Protein AF-A0A369R0G8-F1 (afdb_monomer)

Secondary structure (DSSP, 8-state):
-----------------------SHHHHHHHHHHHHHHHHHHHHHSTT-GGGHHHHHHHHHHHHHHHHHHHHHH-HHHHHHHHHHHHHHHHHHHHHHHHHHT--HHHHHHHHHHHHHHHHHHHHHHHHHHHHHH---GGG-HHHHHHHHHHHHHHTT-

Radius of gyration: 25.73 Å; Cα contacts (8 Å, |Δi|>4): 145; chains: 1; bounding box: 39×46×103 Å

Structure (mmCIF, N/CA/C/O backbone):
data_AF-A0A369R0G8-F1
#
_entry.id   AF-A0A369R0G8-F1
#
loop_
_atom_site.group_PDB
_atom_site.id
_atom_site.type_symbol
_atom_site.label_atom_id
_atom_site.label_alt_id
_atom_site.label_comp_id
_atom_site.label_asym_id
_atom_site.label_entity_id
_atom_site.label_seq_id
_atom_site.pdbx_PDB_ins_code
_atom_site.Cartn_x
_atom_site.Cartn_y
_atom_site.Cartn_z
_atom_site.occupancy
_atom_site.B_iso_or_equiv
_atom_site.auth_seq_id
_atom_site.auth_comp_id
_atom_site.auth_asym_id
_atom_site.auth_atom_id
_atom_site.pdbx_PDB_model_num
ATOM 1 N N . MET A 1 1 ? -12.244 -18.423 83.499 1.00 36.31 1 MET A N 1
ATOM 2 C CA . MET A 1 1 ? -10.913 -18.976 83.173 1.00 36.31 1 MET A CA 1
ATOM 3 C C . MET A 1 1 ? -11.125 -20.187 82.259 1.00 36.31 1 MET A C 1
ATOM 5 O O . MET A 1 1 ? -11.767 -21.122 82.701 1.00 36.31 1 MET A O 1
ATOM 9 N N . THR A 1 2 ? -10.972 -20.025 80.932 1.00 39.09 2 THR A N 1
ATOM 10 C CA . THR A 1 2 ? -9.851 -20.562 80.098 1.00 39.09 2 THR A CA 1
ATOM 11 C C . THR A 1 2 ? -9.914 -22.104 79.938 1.00 39.09 2 THR A C 1
ATOM 13 O O . THR A 1 2 ? -9.922 -22.777 80.949 1.00 39.09 2 THR A O 1
ATOM 16 N N . ARG A 1 3 ? -9.925 -22.782 78.770 1.00 41.31 3 ARG A N 1
ATOM 17 C CA . ARG A 1 3 ? -9.562 -22.496 77.362 1.00 41.31 3 ARG A CA 1
ATOM 18 C C . ARG A 1 3 ? -10.264 -23.478 76.391 1.00 41.31 3 ARG A C 1
ATOM 20 O O . ARG A 1 3 ? -10.329 -24.665 76.670 1.00 41.31 3 ARG A O 1
ATOM 27 N N . LEU A 1 4 ? -10.686 -22.947 75.239 1.00 46.72 4 LEU A N 1
ATOM 28 C CA . LEU A 1 4 ? -10.409 -23.380 73.853 1.00 46.72 4 LEU A CA 1
ATOM 29 C C . LEU A 1 4 ? -9.880 -24.818 73.610 1.00 46.72 4 LEU A C 1
ATOM 31 O O . LEU A 1 4 ? -8.787 -25.108 74.100 1.00 46.72 4 LEU A O 1
ATOM 35 N N . ARG A 1 5 ? -10.499 -25.584 72.677 1.00 47.16 5 ARG A N 1
ATOM 36 C CA . ARG A 1 5 ? -9.885 -25.956 71.368 1.00 47.16 5 ARG A CA 1
ATOM 37 C C . ARG A 1 5 ? -10.612 -27.022 70.497 1.00 47.16 5 ARG A C 1
ATOM 39 O O . ARG A 1 5 ? -10.989 -28.073 70.987 1.00 47.16 5 ARG A O 1
ATOM 46 N N . PHE A 1 6 ? -10.563 -26.747 69.182 1.00 42.31 6 PHE A N 1
ATOM 47 C CA . PHE A 1 6 ? -10.363 -27.639 68.013 1.00 42.31 6 PHE A CA 1
ATOM 48 C C . PHE A 1 6 ? -11.545 -28.352 67.288 1.00 42.31 6 PHE A C 1
ATOM 50 O O . PHE A 1 6 ? -12.001 -29.404 67.702 1.00 42.31 6 PHE A O 1
ATOM 57 N N . ILE A 1 7 ? -11.909 -27.752 66.131 1.00 50.81 7 ILE A N 1
ATOM 58 C CA . ILE A 1 7 ? -12.049 -28.281 64.741 1.00 50.81 7 ILE A CA 1
ATOM 59 C C . ILE A 1 7 ? -12.908 -29.533 64.477 1.00 50.81 7 ILE A C 1
ATOM 61 O O . ILE A 1 7 ? -12.608 -30.586 65.013 1.00 50.81 7 ILE A O 1
ATOM 65 N N . LEU A 1 8 ? -13.837 -29.424 63.503 1.00 43.06 8 LEU A N 1
ATOM 66 C CA . LEU A 1 8 ? -14.079 -30.348 62.361 1.00 43.06 8 LEU A CA 1
ATOM 67 C C . LEU A 1 8 ? -15.232 -29.762 61.495 1.00 43.06 8 LEU A C 1
ATOM 69 O O . LEU A 1 8 ? -16.325 -29.558 62.005 1.00 43.06 8 LEU A O 1
ATOM 73 N N . THR A 1 9 ? -14.953 -29.170 60.317 1.00 43.47 9 THR A N 1
ATOM 74 C CA . THR A 1 9 ? -15.160 -29.738 58.949 1.00 43.47 9 THR A CA 1
ATOM 75 C C . THR A 1 9 ? -16.641 -29.989 58.597 1.00 43.47 9 THR A C 1
ATOM 77 O O . THR A 1 9 ? -17.358 -30.555 59.400 1.00 43.47 9 THR A O 1
ATOM 80 N N . ALA A 1 10 ? -17.194 -29.713 57.417 1.00 42.84 10 ALA A N 1
ATOM 81 C CA . ALA A 1 10 ? -16.636 -29.349 56.125 1.00 42.84 10 ALA A CA 1
ATOM 82 C C . ALA A 1 10 ? -17.809 -29.036 55.158 1.00 42.84 10 ALA A C 1
ATOM 84 O O . ALA A 1 10 ? -18.813 -29.740 55.143 1.00 42.84 10 ALA A O 1
ATOM 85 N N . THR A 1 11 ? -17.621 -27.993 54.343 1.00 44.53 11 THR A N 1
ATOM 86 C CA . THR A 1 11 ? -18.043 -27.861 52.930 1.00 44.53 11 THR A CA 1
ATOM 87 C C . THR A 1 11 ? -19.475 -28.228 52.519 1.00 44.53 11 THR A C 1
ATOM 89 O O . THR A 1 11 ? -19.748 -29.338 52.066 1.00 44.53 11 THR A O 1
ATOM 92 N N . ALA A 1 12 ? -20.343 -27.215 52.465 1.00 44.84 12 ALA A N 1
ATOM 93 C CA . ALA A 1 12 ? -21.416 -27.174 51.476 1.00 44.84 12 ALA A CA 1
ATOM 94 C C . ALA A 1 12 ? -20.801 -26.808 50.111 1.00 44.84 12 ALA A C 1
ATOM 96 O O . ALA A 1 12 ? -20.386 -25.670 49.885 1.00 44.84 12 ALA A O 1
ATOM 97 N N . ILE A 1 13 ? -20.680 -27.798 49.226 1.00 49.53 13 ILE A N 1
ATOM 98 C CA . ILE A 1 13 ? -20.230 -27.631 47.840 1.00 49.53 13 ILE A CA 1
ATOM 99 C C . ILE A 1 13 ? -21.365 -26.949 47.071 1.00 49.53 13 ILE A C 1
ATOM 101 O O . ILE A 1 13 ? -22.303 -27.591 46.605 1.00 49.53 13 ILE A O 1
ATOM 105 N N . MET A 1 14 ? -21.299 -25.624 46.969 1.00 43.84 14 MET A N 1
ATOM 106 C CA . MET A 1 14 ? -22.152 -24.852 46.074 1.00 43.84 14 MET A CA 1
ATOM 107 C C . MET A 1 14 ? -21.563 -24.976 44.662 1.00 43.84 14 MET A C 1
ATOM 109 O O . MET A 1 14 ? -20.603 -24.292 44.308 1.00 43.84 14 MET A O 1
ATOM 113 N N . VAL A 1 15 ? -22.088 -25.919 43.878 1.00 51.25 15 VAL A N 1
ATOM 114 C CA . VAL A 1 15 ? -21.723 -26.107 42.468 1.00 51.25 15 VAL A CA 1
ATOM 115 C C . VAL A 1 15 ? -22.245 -24.908 41.671 1.00 51.25 15 VAL A C 1
ATOM 117 O O . VAL A 1 15 ? -23.401 -24.867 41.257 1.00 51.25 15 VAL A O 1
ATOM 120 N N . LEU A 1 16 ? -21.381 -23.915 41.464 1.00 48.19 16 LEU A N 1
ATOM 121 C CA . LEU A 1 16 ? -21.529 -22.902 40.422 1.00 48.19 16 LEU A CA 1
ATOM 122 C C . LEU A 1 16 ? -21.371 -23.596 39.064 1.00 48.19 16 LEU A C 1
ATOM 124 O O . LEU A 1 16 ? -20.259 -23.793 38.578 1.00 48.19 16 LEU A O 1
ATOM 128 N N . ILE A 1 17 ? -22.489 -23.976 38.445 1.00 51.47 17 ILE A N 1
ATOM 129 C CA . ILE A 1 17 ? -22.515 -24.312 37.020 1.00 51.47 17 ILE A CA 1
ATOM 130 C C . ILE A 1 17 ? -22.361 -22.990 36.267 1.00 51.47 17 ILE A C 1
ATOM 132 O O . ILE A 1 17 ? -23.333 -22.311 35.940 1.00 51.47 17 ILE A O 1
ATOM 136 N N . ALA A 1 18 ? -21.111 -22.591 36.043 1.00 54.25 18 ALA A N 1
ATOM 137 C CA . ALA A 1 18 ? -20.784 -21.581 35.057 1.00 54.25 18 ALA A CA 1
ATOM 138 C C . ALA A 1 18 ? -21.212 -22.126 33.687 1.00 54.25 18 ALA A C 1
ATOM 140 O O . ALA A 1 18 ? -20.623 -23.077 33.172 1.00 54.25 18 ALA A O 1
ATOM 141 N N . LEU A 1 19 ? -22.265 -21.543 33.115 1.00 49.53 19 LEU A N 1
ATOM 142 C CA . LEU A 1 19 ? -22.620 -21.695 31.709 1.00 49.53 19 LEU A CA 1
ATOM 143 C C . LEU A 1 19 ? -21.439 -21.192 30.868 1.00 49.53 19 LEU A C 1
ATOM 145 O O . LEU A 1 19 ? -21.322 -20.004 30.574 1.00 49.53 19 LEU A O 1
ATOM 149 N N . ALA A 1 20 ? -20.535 -22.102 30.517 1.00 56.34 20 ALA A N 1
ATOM 150 C CA . ALA A 1 20 ? -19.521 -21.874 29.506 1.00 56.34 20 ALA A CA 1
ATOM 151 C C . ALA A 1 20 ? -20.234 -21.734 28.155 1.00 56.34 20 ALA A C 1
ATOM 153 O O . ALA A 1 20 ? -20.538 -22.723 27.495 1.00 56.34 20 ALA A O 1
ATOM 154 N N . LEU A 1 21 ? -20.546 -20.497 27.765 1.00 60.03 21 LEU A N 1
ATOM 155 C CA . LEU A 1 21 ? -20.893 -20.157 26.387 1.00 60.03 21 LEU A CA 1
ATOM 156 C C . LEU A 1 21 ? -19.698 -20.534 25.491 1.00 60.03 21 LEU A C 1
ATOM 158 O O . LEU A 1 21 ? -18.627 -19.943 25.653 1.00 60.03 21 LEU A O 1
ATOM 162 N N . PRO A 1 22 ? -19.821 -21.484 24.547 1.00 48.47 22 PRO A N 1
ATOM 163 C CA . PRO A 1 22 ? -18.756 -21.730 23.593 1.00 48.47 22 PRO A CA 1
ATOM 164 C C . PRO A 1 22 ? -18.819 -20.645 22.514 1.00 48.47 22 PRO A C 1
ATOM 166 O O . PRO A 1 22 ? -19.681 -20.672 21.641 1.00 48.47 22 PRO A O 1
ATOM 169 N N . ALA A 1 23 ? -17.895 -19.692 22.535 1.00 60.84 23 ALA A N 1
ATOM 170 C CA . ALA A 1 23 ? -17.622 -18.868 21.360 1.00 60.84 23 ALA A CA 1
ATOM 171 C C . ALA A 1 23 ? -16.111 -18.642 21.239 1.00 60.84 23 ALA A C 1
ATOM 173 O O . ALA A 1 23 ? -15.545 -17.876 22.019 1.00 60.84 23 ALA A O 1
ATOM 174 N N . PRO A 1 24 ? -15.437 -19.374 20.324 1.00 51.53 24 PRO A N 1
ATOM 175 C CA . PRO A 1 24 ? -14.673 -18.668 19.283 1.00 51.53 24 PRO A CA 1
ATOM 176 C C . PRO A 1 24 ? -14.560 -19.390 17.918 1.00 51.53 24 PRO A C 1
ATOM 178 O O . PRO A 1 24 ? -13.844 -18.904 17.046 1.00 51.53 24 PRO A O 1
ATOM 181 N N . ALA A 1 25 ? -15.243 -20.516 17.679 1.00 57.22 25 ALA A N 1
ATOM 182 C CA . ALA A 1 25 ? -15.015 -21.305 16.457 1.00 57.22 25 ALA A CA 1
ATOM 183 C C . ALA A 1 25 ? -15.398 -20.562 15.156 1.00 57.22 25 ALA A C 1
ATOM 185 O O . ALA A 1 25 ? -14.726 -20.697 14.136 1.00 57.22 25 ALA A O 1
ATOM 186 N N . VAL A 1 26 ? -16.453 -19.740 15.188 1.00 60.19 26 VAL A N 1
ATOM 187 C CA . VAL A 1 26 ? -16.954 -19.023 13.999 1.00 60.19 26 VAL A CA 1
ATOM 188 C C . VAL A 1 26 ? -16.051 -17.843 13.622 1.00 60.19 26 VAL A C 1
ATOM 190 O O . VAL A 1 26 ? -15.747 -17.660 12.447 1.00 60.19 26 VAL A O 1
ATOM 193 N N . ALA A 1 27 ? -15.562 -17.080 14.605 1.00 61.72 27 ALA A N 1
ATOM 194 C CA . ALA A 1 27 ? -14.652 -15.958 14.361 1.00 61.72 27 ALA A CA 1
ATOM 195 C C . ALA A 1 27 ? -13.303 -16.437 13.795 1.00 61.72 27 ALA A C 1
ATOM 197 O O . ALA A 1 27 ? -12.794 -15.861 12.836 1.00 61.72 27 ALA A O 1
ATOM 198 N N . GLN A 1 28 ? -12.777 -17.544 14.330 1.00 61.06 28 GLN A N 1
ATOM 199 C CA . GLN A 1 28 ? -11.536 -18.156 13.849 1.00 61.06 28 GLN A CA 1
ATOM 200 C C . GLN A 1 28 ? -11.671 -18.773 12.451 1.00 61.06 28 GLN A C 1
ATOM 202 O O . GLN A 1 28 ? -10.690 -18.825 11.719 1.00 61.06 28 GLN A O 1
ATOM 207 N N . ALA A 1 29 ? -12.862 -19.228 12.053 1.00 66.56 29 ALA A N 1
ATOM 208 C CA . ALA A 1 29 ? -13.104 -19.730 10.699 1.00 66.56 29 ALA A CA 1
ATOM 209 C C . ALA A 1 29 ? -13.312 -18.604 9.666 1.00 66.56 29 ALA A C 1
ATOM 211 O O . ALA A 1 29 ? -13.025 -18.793 8.480 1.00 66.56 29 ALA A O 1
ATOM 212 N N . GLN A 1 30 ? -13.799 -17.440 10.102 1.00 71.44 30 GLN A N 1
ATOM 213 C CA . GLN A 1 30 ? -14.080 -16.296 9.236 1.00 71.44 30 GLN A CA 1
ATOM 214 C C . GLN A 1 30 ? -12.804 -15.546 8.828 1.00 71.44 30 GLN A C 1
ATOM 216 O O . GLN A 1 30 ? -12.647 -15.203 7.660 1.00 71.44 30 GLN A O 1
ATOM 221 N N . GLU A 1 31 ? -11.853 -15.358 9.743 1.00 75.50 31 GLU A N 1
ATOM 222 C CA . GLU A 1 31 ? -10.612 -14.620 9.467 1.00 75.50 31 GLU A CA 1
ATOM 223 C C . GLU A 1 31 ? -9.771 -15.225 8.316 1.00 75.50 31 GLU A C 1
ATOM 225 O O . GLU A 1 31 ? -9.394 -14.482 7.406 1.00 75.50 31 GLU A O 1
ATOM 230 N N . PRO A 1 32 ? -9.530 -16.552 8.243 1.00 75.19 32 PRO A N 1
ATOM 231 C CA . PRO A 1 32 ? -8.850 -17.164 7.101 1.00 75.19 32 PRO A CA 1
ATOM 232 C C . PRO A 1 32 ? -9.594 -16.976 5.774 1.00 75.19 32 PRO A C 1
ATOM 234 O O . PRO A 1 32 ? -8.959 -16.841 4.726 1.00 75.19 32 PRO A O 1
ATOM 237 N N . ARG A 1 33 ? -10.935 -16.974 5.796 1.00 77.56 33 ARG A N 1
ATOM 238 C CA . ARG A 1 33 ? -11.761 -16.747 4.602 1.00 77.56 33 ARG A CA 1
ATOM 239 C C . ARG A 1 33 ? -11.648 -15.300 4.136 1.00 77.56 33 ARG A C 1
ATOM 241 O O . ARG A 1 33 ? -11.396 -15.070 2.957 1.00 77.56 33 ARG A O 1
ATOM 248 N N . ASP A 1 34 ? -11.774 -14.354 5.058 1.00 85.12 34 ASP A N 1
ATOM 249 C CA . ASP A 1 34 ? -11.658 -12.924 4.774 1.00 85.12 34 ASP A CA 1
ATOM 250 C C . ASP A 1 34 ? -10.254 -12.572 4.280 1.00 85.12 34 ASP A C 1
ATOM 252 O O . ASP A 1 34 ? -10.107 -11.764 3.366 1.00 85.12 34 ASP A O 1
ATOM 256 N N . ARG A 1 35 ? -9.221 -13.227 4.823 1.00 89.44 35 ARG A N 1
ATOM 257 C CA . ARG A 1 35 ? -7.848 -13.089 4.334 1.00 89.44 35 ARG A CA 1
ATOM 258 C C . ARG A 1 35 ? -7.712 -13.554 2.889 1.00 89.44 35 ARG A C 1
ATOM 260 O O . ARG A 1 35 ? -7.154 -12.826 2.079 1.00 89.44 35 ARG A O 1
ATOM 267 N N . ARG A 1 36 ? -8.223 -14.741 2.549 1.00 92.62 36 ARG A N 1
ATOM 268 C CA . ARG A 1 36 ? -8.186 -15.241 1.162 1.00 92.62 36 ARG A CA 1
ATOM 269 C C . ARG A 1 36 ? -8.955 -14.330 0.208 1.00 92.62 36 ARG A C 1
ATOM 271 O O . ARG A 1 36 ? -8.495 -14.095 -0.901 1.00 92.62 36 ARG A O 1
ATOM 278 N N . ALA A 1 37 ? -10.103 -13.811 0.642 1.00 93.50 37 ALA A N 1
ATOM 279 C CA . ALA A 1 37 ? -10.884 -12.866 -0.148 1.00 93.50 37 ALA A CA 1
ATOM 280 C C . ALA A 1 37 ? -10.125 -11.548 -0.373 1.00 93.50 37 ALA A C 1
ATOM 282 O O . ALA A 1 37 ? -10.126 -11.027 -1.486 1.00 93.50 37 ALA A O 1
ATOM 283 N N . PHE A 1 38 ? -9.446 -11.036 0.658 1.00 95.00 38 PHE A N 1
ATOM 284 C CA . PHE A 1 38 ? -8.597 -9.854 0.531 1.00 95.00 38 PHE A CA 1
ATOM 285 C C . PHE A 1 38 ? -7.423 -10.102 -0.417 1.00 95.00 38 PHE A C 1
ATOM 287 O O . PHE A 1 38 ? -7.169 -9.268 -1.277 1.00 95.00 38 PHE A O 1
ATOM 294 N N . GLU A 1 39 ? -6.753 -11.252 -0.305 1.00 95.19 39 GLU A N 1
ATOM 295 C CA . GLU A 1 39 ? -5.639 -11.618 -1.187 1.00 95.19 39 GLU A CA 1
ATOM 296 C C . GLU A 1 39 ? -6.070 -11.650 -2.654 1.00 95.19 39 GLU A C 1
ATOM 298 O O . GLU A 1 39 ? -5.471 -10.976 -3.486 1.00 95.19 39 GLU A O 1
ATOM 303 N N . ALA A 1 40 ? -7.176 -12.334 -2.955 1.00 96.00 40 ALA A N 1
ATOM 304 C CA . ALA A 1 40 ? -7.713 -12.400 -4.310 1.00 96.00 40 ALA A CA 1
ATOM 305 C C . ALA A 1 40 ? -8.083 -11.009 -4.855 1.00 96.00 40 ALA A C 1
ATOM 307 O O . ALA A 1 40 ? -7.817 -10.700 -6.016 1.00 96.00 40 ALA A O 1
ATOM 308 N N . ALA A 1 41 ? -8.671 -10.145 -4.020 1.00 97.50 41 ALA A N 1
ATOM 309 C CA . ALA A 1 41 ? -8.971 -8.769 -4.407 1.00 97.50 41 ALA A CA 1
ATOM 310 C C . ALA A 1 41 ? -7.694 -7.946 -4.644 1.00 97.50 41 ALA A C 1
ATOM 312 O O . ALA A 1 41 ? -7.651 -7.145 -5.575 1.00 97.50 41 ALA A O 1
ATOM 313 N N . ALA A 1 42 ? -6.659 -8.146 -3.829 1.00 97.25 42 ALA A N 1
ATOM 314 C CA . ALA A 1 42 ? -5.384 -7.452 -3.945 1.00 97.25 42 ALA A CA 1
ATOM 315 C C . ALA A 1 42 ? -4.609 -7.874 -5.202 1.00 97.25 42 ALA A C 1
ATOM 317 O O . ALA A 1 42 ? -4.087 -7.014 -5.906 1.00 97.25 42 ALA A O 1
ATOM 318 N N . GLU A 1 43 ? -4.573 -9.168 -5.526 1.00 95.94 43 GLU A N 1
ATOM 319 C CA . GLU A 1 43 ? -4.023 -9.673 -6.793 1.00 95.94 43 GLU A CA 1
ATOM 320 C C . GLU A 1 43 ? -4.793 -9.116 -8.001 1.00 95.94 43 GLU A C 1
ATOM 322 O O . GLU A 1 43 ? -4.188 -8.619 -8.951 1.00 95.94 43 GLU A O 1
ATOM 327 N N . ALA A 1 44 ? -6.129 -9.111 -7.943 1.00 97.06 44 ALA A N 1
ATOM 328 C CA . ALA A 1 44 ? -6.966 -8.562 -9.010 1.00 97.06 44 ALA A CA 1
ATOM 329 C C . ALA A 1 44 ? -6.811 -7.039 -9.183 1.00 97.06 44 ALA A C 1
ATOM 331 O O . ALA A 1 44 ? -6.958 -6.527 -10.292 1.00 97.06 44 ALA A O 1
ATOM 332 N N . ALA A 1 45 ? -6.523 -6.310 -8.102 1.00 96.19 45 ALA A N 1
ATOM 333 C CA . ALA A 1 45 ? -6.309 -4.864 -8.120 1.00 96.19 45 ALA A CA 1
ATOM 334 C C . ALA A 1 45 ? -4.940 -4.456 -8.683 1.00 96.19 45 ALA A C 1
ATOM 336 O O . ALA A 1 45 ? -4.783 -3.307 -9.091 1.00 96.19 45 ALA A O 1
ATOM 337 N N . ALA A 1 46 ? -3.977 -5.379 -8.711 1.00 95.69 46 ALA A N 1
ATOM 338 C CA . ALA A 1 46 ? -2.619 -5.143 -9.185 1.00 95.69 46 ALA A CA 1
ATOM 339 C C . ALA A 1 46 ? -2.162 -6.264 -10.148 1.00 95.69 46 ALA A C 1
ATOM 341 O O . ALA A 1 46 ? -1.144 -6.923 -9.908 1.00 95.69 46 ALA A O 1
ATOM 342 N N . PRO A 1 47 ? -2.894 -6.501 -11.257 1.00 90.94 47 PRO A N 1
ATOM 343 C CA . PRO A 1 47 ? -2.727 -7.693 -12.096 1.00 90.94 47 PRO A CA 1
ATOM 344 C C . PRO A 1 47 ? -1.378 -7.737 -12.822 1.00 90.94 47 PRO A C 1
ATOM 346 O O . PRO A 1 47 ? -0.932 -8.801 -13.241 1.00 90.94 47 PRO A O 1
ATOM 349 N N . MET A 1 48 ? -0.718 -6.584 -12.966 1.00 87.06 48 MET A N 1
ATOM 350 C CA . MET A 1 48 ? 0.592 -6.463 -13.604 1.00 87.06 48 MET A CA 1
ATOM 351 C C . MET A 1 48 ? 1.739 -6.309 -12.608 1.00 87.06 48 MET A C 1
ATOM 353 O O . MET A 1 48 ? 2.847 -5.947 -13.003 1.00 87.06 48 MET A O 1
ATOM 357 N N . ALA A 1 49 ? 1.491 -6.537 -11.318 1.00 92.38 49 ALA A N 1
ATOM 358 C CA . ALA A 1 49 ? 2.501 -6.286 -10.312 1.00 92.38 49 ALA A CA 1
ATOM 359 C C . ALA A 1 49 ? 3.686 -7.251 -10.388 1.00 92.38 49 ALA A C 1
ATOM 361 O O . ALA A 1 49 ? 4.805 -6.809 -10.138 1.00 92.38 49 ALA A O 1
ATOM 362 N N . GLY A 1 50 ? 3.483 -8.520 -10.754 1.00 93.56 50 GLY A N 1
ATOM 363 C CA . GLY A 1 50 ? 4.581 -9.486 -10.890 1.00 93.56 50 GLY A CA 1
ATOM 364 C C . GLY A 1 50 ? 5.498 -9.493 -9.659 1.00 93.56 50 GLY A C 1
ATOM 365 O O . GLY A 1 50 ? 5.025 -9.503 -8.518 1.00 93.56 50 GLY A O 1
ATOM 366 N N . ARG A 1 51 ? 6.814 -9.385 -9.870 1.00 95.88 51 ARG A N 1
ATOM 367 C CA . ARG A 1 51 ? 7.817 -9.293 -8.788 1.00 95.88 51 ARG A CA 1
ATOM 368 C C . ARG A 1 51 ? 7.672 -8.045 -7.918 1.00 95.88 51 ARG A C 1
ATOM 370 O O . ARG A 1 51 ? 8.092 -8.038 -6.763 1.00 95.88 51 ARG A O 1
ATOM 377 N N . SER A 1 52 ? 7.050 -6.987 -8.438 1.00 97.25 52 SER A N 1
ATOM 378 C CA . SER A 1 52 ? 6.814 -5.749 -7.688 1.00 97.25 52 SER A CA 1
ATOM 379 C C . SER A 1 52 ? 5.673 -5.845 -6.665 1.00 97.25 52 SER A C 1
ATOM 381 O O . SER A 1 52 ? 5.523 -4.929 -5.857 1.00 97.25 52 SER A O 1
ATOM 383 N N . TYR A 1 53 ? 4.893 -6.935 -6.655 1.00 97.75 53 TYR A N 1
ATOM 384 C CA . TYR A 1 53 ? 3.673 -7.057 -5.848 1.00 97.75 53 TYR A CA 1
ATOM 385 C C . TYR A 1 53 ? 3.887 -6.819 -4.352 1.00 97.75 53 TYR A C 1
ATOM 387 O O . TYR A 1 53 ? 3.185 -6.003 -3.758 1.00 97.75 53 TYR A O 1
ATOM 395 N N . ALA A 1 54 ? 4.885 -7.465 -3.745 1.00 97.00 54 ALA A N 1
ATOM 396 C CA . ALA A 1 54 ? 5.138 -7.330 -2.311 1.00 97.00 54 ALA A CA 1
ATOM 397 C C . ALA A 1 54 ? 5.491 -5.877 -1.923 1.00 97.00 54 ALA A C 1
ATOM 399 O O . ALA A 1 54 ? 4.970 -5.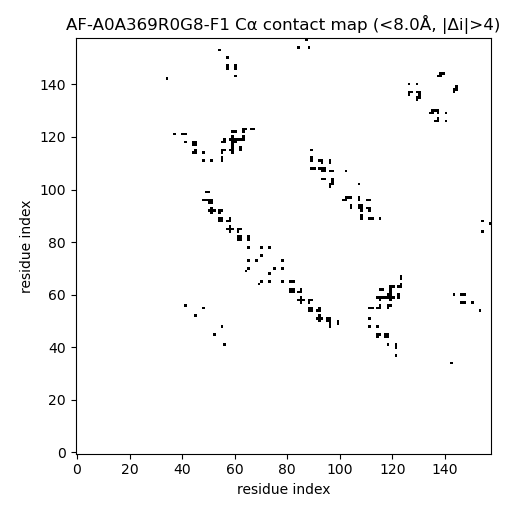335 -0.947 1.00 97.00 54 ALA A O 1
ATOM 400 N N . TRP A 1 55 ? 6.300 -5.209 -2.750 1.00 98.12 55 TRP A N 1
ATOM 401 C CA . TRP A 1 55 ? 6.674 -3.804 -2.580 1.00 98.12 55 TRP A CA 1
ATOM 402 C C . TRP A 1 55 ? 5.476 -2.865 -2.750 1.00 98.12 55 TRP A C 1
ATOM 404 O O . TRP A 1 55 ? 5.253 -1.987 -1.915 1.00 98.12 55 TRP A O 1
ATOM 414 N N . ALA A 1 56 ? 4.673 -3.080 -3.797 1.00 98.25 56 ALA A N 1
ATOM 415 C CA . ALA A 1 56 ? 3.473 -2.297 -4.071 1.00 98.25 56 ALA A CA 1
ATOM 416 C C . ALA A 1 56 ? 2.422 -2.461 -2.963 1.00 98.25 56 ALA A C 1
ATOM 418 O O . ALA A 1 56 ? 1.834 -1.480 -2.509 1.00 98.25 56 ALA A O 1
ATOM 419 N N . ARG A 1 57 ? 2.231 -3.683 -2.454 1.00 98.00 57 ARG A N 1
ATOM 420 C CA . ARG A 1 57 ? 1.309 -3.964 -1.347 1.00 98.00 57 ARG A CA 1
ATOM 421 C C . ARG A 1 57 ? 1.727 -3.263 -0.067 1.00 98.00 57 ARG A C 1
ATOM 423 O O . ARG A 1 57 ? 0.880 -2.659 0.590 1.00 98.00 57 ARG A O 1
ATOM 430 N N . CYS A 1 58 ? 3.013 -3.296 0.266 1.00 98.31 58 CYS A N 1
ATOM 431 C CA . CYS A 1 58 ? 3.517 -2.594 1.436 1.00 98.31 58 CYS A CA 1
ATOM 432 C C . CYS A 1 58 ? 3.405 -1.076 1.285 1.00 98.31 58 CYS A C 1
ATOM 434 O O . CYS A 1 58 ? 2.909 -0.417 2.196 1.00 98.31 58 CYS A O 1
ATOM 436 N N . ALA A 1 59 ? 3.758 -0.511 0.127 1.00 98.56 59 ALA A N 1
ATOM 437 C CA . ALA A 1 59 ? 3.539 0.913 -0.129 1.00 98.56 59 ALA A CA 1
ATOM 438 C C . ALA A 1 59 ? 2.049 1.285 -0.008 1.00 98.56 59 ALA A C 1
ATOM 440 O O . ALA A 1 59 ? 1.717 2.279 0.638 1.00 98.56 59 ALA A O 1
ATOM 441 N N . GLY A 1 60 ? 1.148 0.453 -0.540 1.00 98.50 60 GLY A N 1
ATOM 442 C CA . GLY A 1 60 ? -0.300 0.620 -0.406 1.00 98.50 60 GLY A CA 1
ATOM 443 C C . GLY A 1 60 ? -0.775 0.586 1.051 1.00 98.50 60 GLY A C 1
ATOM 444 O O . GLY A 1 60 ? -1.600 1.409 1.449 1.00 98.50 60 GLY A O 1
ATOM 445 N N . LEU A 1 61 ? -0.213 -0.300 1.880 1.00 97.75 61 LEU A N 1
ATOM 446 C CA . LEU A 1 61 ? -0.491 -0.355 3.318 1.00 97.75 61 LEU A CA 1
ATOM 447 C C . LEU A 1 61 ? -0.064 0.944 4.019 1.00 97.75 61 LEU A C 1
ATOM 449 O O . LEU A 1 61 ? -0.896 1.566 4.680 1.00 97.75 61 LEU A O 1
ATOM 453 N N . TYR A 1 62 ? 1.170 1.422 3.830 1.00 97.88 62 TYR A N 1
ATOM 454 C CA . TYR A 1 62 ? 1.625 2.684 4.439 1.00 97.88 62 TYR A CA 1
ATOM 455 C C . TYR A 1 62 ? 0.821 3.894 3.944 1.00 97.88 62 TYR A C 1
ATOM 457 O O . TYR A 1 62 ? 0.410 4.733 4.754 1.00 97.88 62 TYR A O 1
ATOM 465 N N . ARG A 1 63 ? 0.503 3.943 2.645 1.00 98.56 63 ARG A N 1
ATOM 466 C CA . ARG A 1 63 ? -0.381 4.961 2.064 1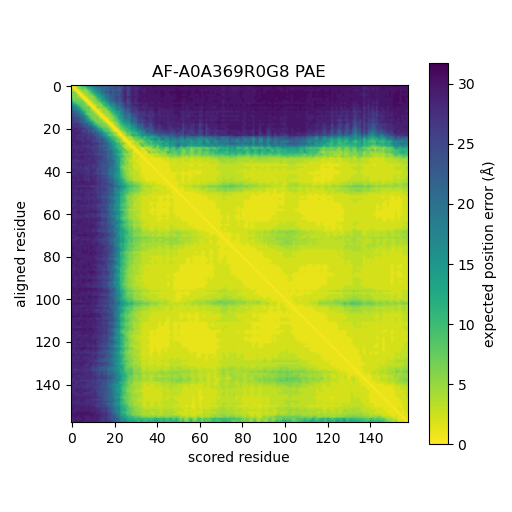.00 98.56 63 ARG A CA 1
ATOM 467 C C . ARG A 1 63 ? -1.756 4.947 2.716 1.00 98.56 63 ARG A C 1
ATOM 469 O O . ARG A 1 63 ? -2.251 5.998 3.118 1.00 98.56 63 ARG A O 1
ATOM 476 N N . SER A 1 64 ? -2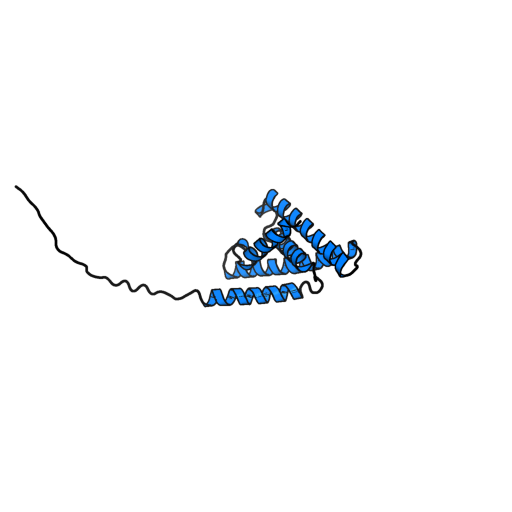.359 3.770 2.878 1.00 97.81 64 SER A N 1
ATOM 477 C CA . SER A 1 64 ? -3.679 3.628 3.504 1.00 97.81 64 SER A CA 1
ATOM 478 C C . SER A 1 64 ? -3.697 4.150 4.942 1.00 97.81 64 SER A C 1
ATOM 480 O O . SER A 1 64 ? -4.655 4.808 5.338 1.00 97.81 64 SER A O 1
ATOM 482 N N . VAL A 1 65 ? -2.622 3.934 5.709 1.00 95.06 65 VAL A N 1
ATOM 483 C CA . VAL A 1 65 ? -2.496 4.447 7.080 1.00 95.06 65 VAL A CA 1
ATOM 484 C C . VAL A 1 65 ? -2.444 5.972 7.084 1.00 95.06 65 VAL A C 1
ATOM 486 O O . VAL A 1 65 ? -3.171 6.599 7.856 1.00 95.06 65 VAL A O 1
ATOM 489 N N . ARG A 1 66 ? -1.639 6.581 6.200 1.00 96.50 66 ARG A N 1
ATOM 490 C CA . ARG A 1 66 ? -1.573 8.046 6.068 1.00 96.50 66 ARG A CA 1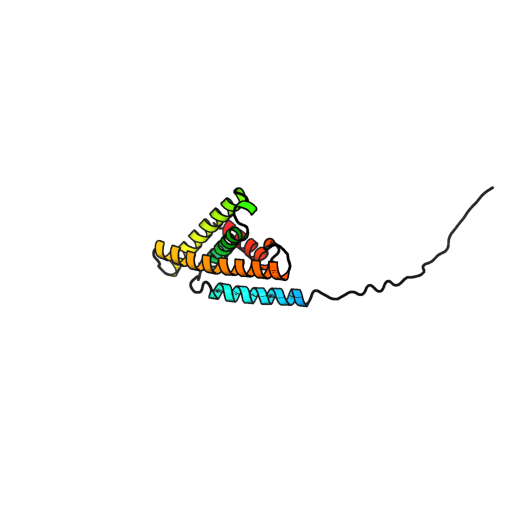
ATOM 491 C C . ARG A 1 66 ? -2.923 8.637 5.673 1.00 96.50 66 ARG A C 1
ATOM 493 O O . ARG A 1 66 ? -3.355 9.611 6.281 1.00 96.50 66 ARG A O 1
ATOM 500 N N . LEU A 1 67 ? -3.595 8.034 4.694 1.00 96.44 67 LEU A N 1
ATOM 501 C CA . LEU A 1 67 ? -4.898 8.492 4.210 1.00 96.44 67 LEU A CA 1
ATOM 502 C C . LEU A 1 67 ? -6.005 8.329 5.259 1.00 96.44 67 LEU A C 1
ATOM 504 O O . LEU A 1 67 ? -6.843 9.215 5.389 1.00 96.44 67 LEU A O 1
ATOM 508 N N . HIS A 1 68 ? -6.006 7.229 6.015 1.00 95.00 68 HIS A N 1
ATOM 509 C CA . HIS A 1 68 ? -7.031 6.971 7.022 1.00 95.00 68 HIS A CA 1
ATOM 510 C C . HIS A 1 68 ? -6.844 7.818 8.283 1.00 95.00 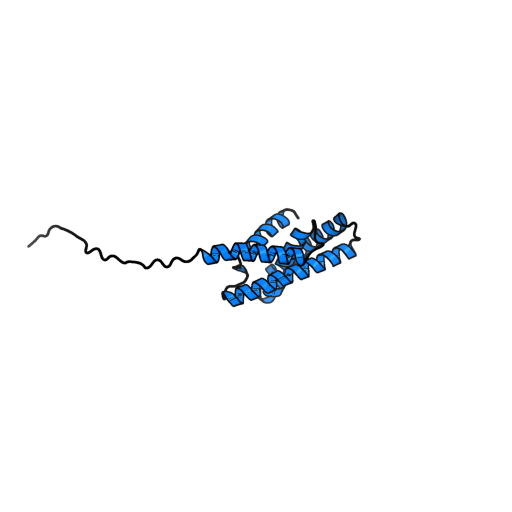68 HIS A C 1
ATOM 512 O O . HIS A 1 68 ? -7.782 8.461 8.744 1.00 95.00 68 HIS A O 1
ATOM 518 N N . ALA A 1 69 ? -5.645 7.799 8.871 1.00 92.69 69 ALA A N 1
ATOM 519 C CA . ALA A 1 69 ? -5.394 8.483 10.136 1.00 92.69 69 ALA A CA 1
ATOM 520 C C . ALA A 1 69 ? -5.212 9.997 9.949 1.00 92.69 69 ALA A C 1
ATOM 522 O O . ALA A 1 69 ? -5.559 10.782 10.831 1.00 92.69 69 ALA A O 1
ATOM 523 N N . GLY A 1 70 ? -4.670 10.411 8.802 1.00 93.75 70 GLY A N 1
ATOM 524 C CA . GLY A 1 70 ? -4.332 11.798 8.527 1.00 93.75 70 GLY A CA 1
ATOM 525 C C . GLY A 1 70 ? -3.135 12.301 9.340 1.00 93.75 70 GLY A C 1
ATOM 526 O O . GLY A 1 70 ? -2.720 11.732 10.354 1.00 93.75 70 GLY A O 1
ATOM 527 N N . ARG A 1 71 ? -2.563 13.416 8.880 1.00 95.56 71 ARG A N 1
ATOM 528 C CA . ARG A 1 71 ? -1.352 14.007 9.468 1.00 95.56 71 ARG A CA 1
ATOM 529 C C . ARG A 1 71 ? -1.540 14.414 10.927 1.00 95.56 71 ARG A C 1
ATOM 531 O O . ARG A 1 71 ? -0.687 14.122 11.756 1.00 95.56 71 ARG A O 1
ATOM 538 N N . GLN A 1 72 ? -2.683 15.018 11.252 1.00 93.69 72 GLN A N 1
ATOM 539 C CA . GLN A 1 72 ? -2.970 15.501 12.602 1.00 93.69 72 GLN A CA 1
ATOM 540 C C . GLN A 1 72 ? -2.985 14.370 13.641 1.00 93.69 72 GLN A C 1
ATOM 542 O O . GLN A 1 72 ? -2.406 14.532 14.712 1.00 93.69 72 GLN A O 1
ATOM 547 N N . ALA A 1 73 ? -3.617 13.228 13.343 1.00 91.62 73 ALA A N 1
ATOM 548 C CA . ALA A 1 73 ? -3.723 12.135 14.312 1.00 91.62 73 ALA A CA 1
ATOM 549 C C . ALA A 1 73 ? -2.443 11.290 14.400 1.00 91.62 73 ALA A C 1
ATOM 551 O O . ALA A 1 73 ? -2.127 10.753 15.462 1.00 91.62 73 ALA A O 1
ATOM 552 N N . LEU A 1 74 ? -1.693 11.166 13.299 1.00 92.44 74 LEU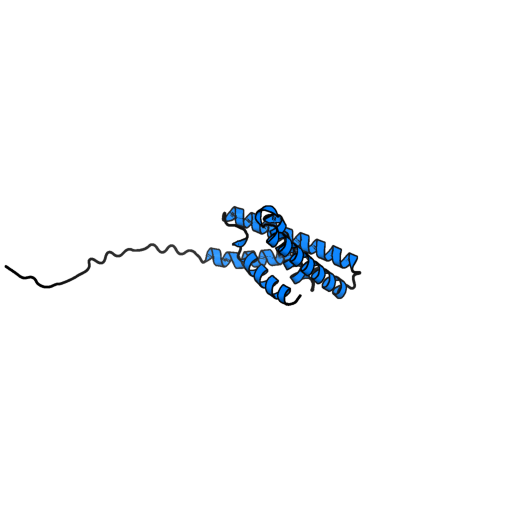 A N 1
ATOM 553 C CA . LEU A 1 74 ? -0.397 10.481 13.304 1.00 92.44 74 LEU A CA 1
ATOM 554 C C . LEU A 1 74 ? 0.681 11.292 14.028 1.00 92.44 74 LEU A C 1
ATOM 556 O O . LEU A 1 74 ? 1.536 10.704 14.697 1.00 92.44 74 LEU A O 1
ATOM 560 N N . GLY A 1 75 ? 0.626 12.618 13.905 1.00 96.75 75 GLY A N 1
ATOM 561 C CA . GLY A 1 75 ? 1.714 13.513 14.269 1.00 96.75 75 GLY A CA 1
ATOM 562 C C . GLY A 1 75 ? 2.841 13.491 13.231 1.00 96.75 75 GLY A C 1
ATOM 563 O O . GLY A 1 75 ? 3.015 12.522 12.487 1.00 96.75 75 GLY A O 1
ATOM 564 N N . GLU A 1 76 ? 3.628 14.567 13.209 1.00 97.12 76 GLU A N 1
ATOM 565 C CA . GLU A 1 76 ? 4.660 14.824 12.193 1.00 97.12 76 GLU A CA 1
ATOM 566 C C . GLU A 1 76 ? 5.660 13.674 12.046 1.00 97.12 76 GLU A C 1
ATOM 568 O O . GLU A 1 76 ? 5.836 13.141 10.957 1.00 97.12 76 GLU A O 1
ATOM 573 N N . THR A 1 77 ? 6.232 13.188 13.150 1.00 97.00 77 THR A N 1
ATOM 574 C CA . THR A 1 77 ? 7.251 12.128 13.104 1.00 97.00 77 THR A CA 1
ATOM 575 C C . THR A 1 77 ? 6.747 10.844 12.443 1.00 97.00 77 THR A C 1
ATOM 577 O O . THR A 1 77 ? 7.451 10.244 11.633 1.00 97.00 77 THR A O 1
ATOM 580 N N . ARG A 1 78 ? 5.525 10.399 12.768 1.00 94.56 78 ARG A N 1
ATOM 581 C CA . ARG A 1 78 ? 4.964 9.171 12.180 1.00 94.56 78 ARG A CA 1
ATOM 582 C C . ARG A 1 78 ? 4.517 9.392 10.743 1.00 94.56 78 ARG A C 1
ATOM 584 O O . ARG A 1 78 ? 4.654 8.485 9.926 1.00 94.56 78 ARG A O 1
ATOM 591 N N . TRP A 1 79 ? 3.995 10.579 10.442 1.00 96.62 79 TRP A N 1
ATOM 592 C CA . TRP A 1 79 ? 3.641 10.969 9.085 1.00 96.62 79 TRP A CA 1
ATOM 593 C C . TRP A 1 79 ? 4.863 10.956 8.162 1.00 96.62 79 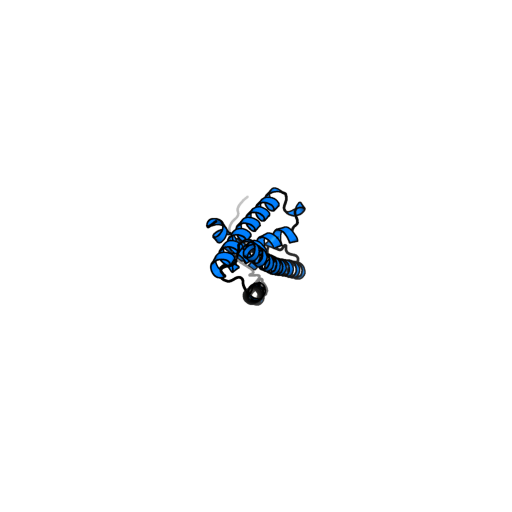TRP A C 1
ATOM 595 O O . TRP A 1 79 ? 4.817 10.348 7.090 1.00 96.62 79 TRP A O 1
ATOM 605 N N . ASP A 1 80 ? 5.961 11.571 8.593 1.00 97.38 80 ASP A N 1
ATOM 606 C CA . ASP A 1 80 ? 7.200 11.650 7.824 1.00 97.38 80 ASP A CA 1
ATOM 607 C C . ASP A 1 80 ? 7.838 10.277 7.657 1.00 97.38 80 ASP A C 1
ATOM 609 O O . ASP A 1 80 ? 8.268 9.934 6.557 1.00 97.38 80 ASP A O 1
ATOM 613 N N . TYR A 1 81 ? 7.852 9.463 8.716 1.00 95.31 81 TYR A N 1
ATOM 614 C CA . TYR A 1 81 ? 8.325 8.083 8.637 1.00 95.31 81 TYR A CA 1
ATOM 615 C C . TYR A 1 81 ? 7.517 7.269 7.617 1.00 95.31 81 TYR A C 1
ATOM 617 O O . TYR A 1 81 ? 8.090 6.698 6.692 1.00 95.31 81 TYR A O 1
ATOM 625 N N . ALA A 1 82 ? 6.183 7.269 7.724 1.00 95.94 82 ALA A N 1
ATOM 626 C CA . ALA A 1 82 ? 5.326 6.539 6.793 1.00 95.94 82 ALA A CA 1
ATOM 627 C C . ALA A 1 82 ? 5.481 7.041 5.348 1.00 95.94 82 ALA A C 1
ATOM 629 O O . ALA A 1 82 ? 5.474 6.241 4.418 1.00 95.94 82 ALA A O 1
ATOM 630 N N . SER A 1 83 ? 5.662 8.352 5.158 1.00 97.44 83 SER A N 1
ATOM 631 C CA . SER A 1 83 ? 5.866 8.954 3.836 1.00 97.44 83 SER A CA 1
ATOM 632 C C . SER A 1 83 ? 7.199 8.531 3.211 1.00 97.44 83 SER A C 1
ATOM 634 O O . SER A 1 83 ? 7.249 8.227 2.021 1.00 97.44 83 SER A O 1
ATOM 636 N N . GLN A 1 84 ? 8.273 8.482 4.004 1.00 97.62 84 GLN A N 1
ATOM 637 C CA . GLN A 1 84 ? 9.591 8.027 3.551 1.00 97.62 84 GLN A CA 1
ATOM 638 C C . GLN A 1 84 ? 9.590 6.535 3.215 1.00 97.62 84 GLN A C 1
ATOM 640 O O . GLN A 1 84 ? 10.087 6.141 2.160 1.00 97.62 84 GLN A O 1
ATOM 645 N N . VAL A 1 85 ? 8.982 5.717 4.076 1.00 97.69 85 VAL A N 1
ATOM 646 C CA . VAL A 1 85 ? 8.840 4.276 3.854 1.00 97.69 85 VAL A CA 1
ATOM 647 C C . VAL A 1 85 ? 8.030 3.994 2.589 1.00 97.69 85 VAL A C 1
ATOM 649 O O . VAL A 1 85 ? 8.475 3.231 1.733 1.00 97.69 85 VAL A O 1
ATOM 652 N N . GLU A 1 86 ? 6.882 4.653 2.416 1.00 98.25 86 GLU A N 1
ATOM 653 C CA . GLU A 1 86 ? 6.079 4.533 1.198 1.00 98.25 86 GLU A CA 1
ATOM 654 C C . GLU A 1 86 ? 6.889 4.900 -0.052 1.00 98.25 86 GLU A C 1
ATOM 656 O O . GLU A 1 86 ? 6.854 4.167 -1.039 1.00 98.25 86 GLU A O 1
ATOM 661 N N . ALA A 1 87 ? 7.660 5.992 -0.011 1.00 98.25 87 ALA A N 1
ATOM 662 C CA . ALA A 1 87 ? 8.487 6.415 -1.137 1.00 98.25 87 ALA A CA 1
ATOM 663 C C . ALA A 1 87 ? 9.599 5.403 -1.476 1.00 98.25 87 ALA A C 1
ATOM 665 O O . ALA A 1 87 ? 9.863 5.155 -2.656 1.00 98.25 87 ALA A O 1
ATOM 666 N N . ALA A 1 88 ? 10.234 4.792 -0.471 1.00 98.12 88 ALA A N 1
ATOM 667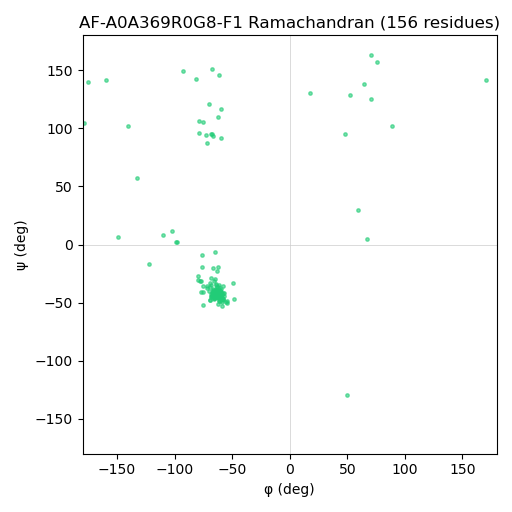 C CA . ALA A 1 88 ? 11.253 3.761 -0.675 1.00 98.12 88 ALA A CA 1
ATOM 668 C C . ALA A 1 88 ? 10.660 2.489 -1.303 1.00 98.12 88 ALA A C 1
ATOM 670 O O . ALA A 1 88 ? 11.185 1.976 -2.296 1.00 98.12 88 ALA A O 1
ATOM 671 N N . LEU A 1 89 ? 9.521 2.031 -0.780 1.00 98.56 89 LEU A N 1
ATOM 672 C CA . LEU A 1 89 ? 8.787 0.875 -1.297 1.00 98.56 89 LEU A CA 1
ATOM 673 C C . LEU A 1 89 ? 8.284 1.121 -2.727 1.00 98.56 89 LEU A C 1
ATOM 675 O O . LEU A 1 89 ? 8.446 0.265 -3.594 1.00 98.56 89 LEU A O 1
ATOM 679 N N . HIS A 1 90 ? 7.756 2.317 -3.006 1.00 98.56 90 HIS A N 1
ATOM 680 C CA . HIS A 1 90 ? 7.355 2.745 -4.350 1.00 98.56 90 HIS A CA 1
ATOM 681 C C . HIS A 1 90 ? 8.519 2.697 -5.338 1.00 98.56 90 HIS A C 1
ATOM 683 O O . HIS A 1 90 ? 8.402 2.142 -6.435 1.00 98.56 90 HIS A O 1
ATOM 689 N N . ARG A 1 91 ? 9.676 3.232 -4.933 1.00 98.25 91 ARG A N 1
ATOM 690 C CA . ARG A 1 91 ? 10.894 3.204 -5.744 1.00 98.25 91 ARG A CA 1
ATOM 691 C C . ARG A 1 91 ? 11.314 1.768 -6.045 1.00 98.25 91 ARG A C 1
ATOM 693 O O . ARG A 1 91 ? 11.633 1.474 -7.195 1.00 98.25 91 ARG A O 1
ATOM 700 N N . ARG A 1 92 ? 11.297 0.874 -5.051 1.00 98.12 92 ARG A N 1
ATOM 701 C CA . ARG A 1 92 ? 11.652 -0.537 -5.256 1.00 98.12 92 ARG A CA 1
ATOM 702 C C . ARG A 1 92 ? 10.656 -1.251 -6.169 1.00 98.12 92 ARG A C 1
ATOM 704 O O . ARG A 1 92 ? 11.092 -1.914 -7.104 1.00 98.12 92 ARG A O 1
ATOM 711 N N . ALA A 1 93 ? 9.353 -1.042 -5.979 1.00 98.06 93 ALA A N 1
ATOM 712 C CA . ALA A 1 93 ? 8.318 -1.571 -6.868 1.00 98.06 93 ALA A CA 1
ATOM 713 C C . ALA A 1 93 ? 8.527 -1.113 -8.324 1.00 98.06 93 ALA A C 1
ATOM 715 O O . ALA A 1 93 ? 8.423 -1.908 -9.256 1.00 98.06 93 ALA A O 1
ATOM 716 N N . SER A 1 94 ? 8.885 0.159 -8.510 1.00 98.31 94 SER A N 1
ATOM 717 C CA . SER A 1 94 ? 9.176 0.740 -9.825 1.00 98.31 94 SER A CA 1
ATOM 718 C C . SER A 1 94 ? 10.411 0.111 -10.481 1.00 98.31 94 SER A C 1
ATOM 720 O O . SER A 1 94 ? 10.408 -0.117 -11.686 1.00 98.31 94 SER A O 1
ATOM 722 N N . LEU A 1 95 ? 11.464 -0.187 -9.708 1.00 97.69 95 LEU A N 1
ATOM 723 C CA . LEU A 1 95 ? 12.668 -0.857 -10.218 1.00 97.69 95 LEU A CA 1
ATOM 724 C C . LEU A 1 95 ? 12.366 -2.287 -10.675 1.00 97.69 95 LEU A C 1
ATOM 726 O O . LEU A 1 95 ? 12.724 -2.645 -11.792 1.00 97.69 95 LEU A O 1
ATOM 730 N N . GLU A 1 96 ? 11.647 -3.061 -9.857 1.00 97.31 96 GLU A N 1
ATOM 731 C CA . GLU A 1 96 ? 11.207 -4.416 -10.222 1.00 97.31 96 GLU A CA 1
ATOM 732 C C . GLU A 1 96 ? 10.366 -4.400 -11.500 1.00 97.31 96 GLU A C 1
ATOM 734 O O . GLU A 1 96 ? 10.568 -5.219 -12.391 1.00 97.31 96 GLU A O 1
ATOM 739 N N . ARG A 1 97 ? 9.460 -3.421 -11.633 1.00 95.38 97 ARG A N 1
ATOM 740 C CA . ARG A 1 97 ? 8.619 -3.265 -12.825 1.00 95.38 97 ARG A CA 1
ATOM 741 C C . ARG A 1 97 ? 9.434 -2.936 -14.074 1.00 95.38 97 ARG A C 1
ATOM 743 O O . ARG A 1 97 ? 9.178 -3.495 -15.140 1.00 95.38 97 ARG A O 1
ATOM 750 N N . ALA A 1 98 ? 10.390 -2.017 -13.944 1.00 96.81 98 ALA A N 1
ATOM 751 C CA . ALA A 1 98 ? 11.275 -1.635 -15.037 1.00 96.81 98 ALA A CA 1
ATOM 752 C C . ALA A 1 98 ? 12.083 -2.840 -15.531 1.00 96.81 98 ALA A C 1
ATOM 754 O O . ALA A 1 98 ? 12.160 -3.072 -16.735 1.00 96.81 98 ALA A O 1
ATOM 755 N N . GLU A 1 99 ? 12.625 -3.626 -14.602 1.00 97.19 99 GLU A N 1
ATOM 756 C CA . GLU A 1 99 ? 13.421 -4.811 -14.906 1.00 97.19 99 GLU A CA 1
ATOM 757 C C . GLU A 1 99 ? 12.580 -5.947 -15.502 1.00 97.19 99 GLU A C 1
ATOM 759 O O . GLU A 1 99 ? 12.958 -6.525 -16.515 1.00 97.19 99 GLU A O 1
ATOM 764 N N . GLU A 1 100 ? 11.436 -6.273 -14.897 1.00 96.75 100 GLU A N 1
ATOM 765 C CA . GLU A 1 100 ? 10.603 -7.406 -15.311 1.00 96.75 100 GLU A CA 1
ATOM 766 C C . GLU A 1 100 ? 9.982 -7.211 -16.697 1.00 96.75 100 GLU A C 1
ATOM 768 O O . GLU A 1 100 ? 9.945 -8.148 -17.492 1.00 96.75 100 GLU A O 1
ATOM 773 N N . PHE A 1 101 ? 9.527 -5.995 -17.007 1.00 94.94 101 PHE A N 1
ATOM 774 C CA . PHE A 1 101 ? 8.787 -5.713 -18.240 1.00 94.94 101 PHE A CA 1
ATOM 775 C C . PHE A 1 101 ? 9.568 -4.858 -19.244 1.00 94.94 101 PHE A C 1
ATOM 777 O O . PHE A 1 101 ? 8.989 -4.397 -20.228 1.00 94.94 101 PHE A O 1
ATOM 784 N N . GLY A 1 102 ? 10.857 -4.601 -18.999 1.00 95.06 102 GLY A N 1
ATOM 785 C CA . GLY A 1 102 ? 11.692 -3.763 -19.868 1.00 95.06 102 GLY A CA 1
ATOM 786 C C . GLY A 1 102 ? 11.167 -2.331 -20.019 1.00 95.06 102 GLY A C 1
ATOM 787 O O . GLY A 1 102 ? 11.326 -1.712 -21.071 1.00 95.06 102 GLY A O 1
ATOM 788 N N . GLN A 1 103 ? 10.485 -1.807 -18.997 1.00 93.62 103 GLN A N 1
ATOM 789 C CA . GLN A 1 103 ? 9.866 -0.485 -19.052 1.00 93.62 103 GLN A CA 1
ATOM 790 C C . GLN A 1 103 ? 10.887 0.621 -18.777 1.00 93.62 103 GLN A C 1
ATOM 792 O O . GLN A 1 103 ? 11.725 0.518 -17.882 1.00 93.62 103 GLN A O 1
ATOM 797 N N . ALA A 1 104 ? 10.754 1.743 -19.488 1.00 96.94 104 ALA A N 1
ATOM 798 C CA . ALA A 1 104 ? 11.462 2.965 -19.125 1.00 96.94 104 ALA A CA 1
ATOM 799 C C . ALA A 1 104 ? 11.033 3.442 -17.726 1.00 96.94 104 ALA A C 1
ATOM 801 O O . ALA A 1 104 ? 9.860 3.338 -17.353 1.00 96.94 104 ALA A O 1
ATOM 802 N N . TRP A 1 105 ? 11.975 4.028 -16.980 1.00 95.19 105 TRP A N 1
ATOM 803 C CA . TRP A 1 105 ? 11.769 4.442 -15.587 1.00 95.19 105 TRP A CA 1
ATOM 804 C C . TRP A 1 105 ? 10.479 5.252 -15.336 1.00 95.19 105 TRP A C 1
ATOM 806 O O . TRP A 1 105 ? 9.745 4.895 -14.413 1.00 95.19 105 TRP A O 1
ATOM 816 N N . PRO A 1 106 ? 10.128 6.288 -16.132 1.00 97.56 106 PRO A N 1
ATOM 817 C CA . PRO A 1 106 ? 8.889 7.036 -15.907 1.00 97.56 106 PRO A CA 1
ATOM 818 C C . PRO A 1 106 ? 7.626 6.168 -16.011 1.00 97.56 106 PRO A C 1
ATOM 820 O O . PRO A 1 106 ? 6.729 6.295 -15.180 1.00 97.56 106 PRO A O 1
ATOM 823 N N . SER A 1 107 ? 7.569 5.253 -16.982 1.00 97.19 107 SER A N 1
ATOM 824 C CA . SER A 1 107 ? 6.422 4.360 -17.190 1.00 97.19 107 SER A CA 1
ATOM 825 C C . SER A 1 107 ? 6.303 3.310 -16.087 1.00 97.19 107 SER A C 1
ATOM 827 O O . SER A 1 107 ? 5.202 3.053 -15.597 1.00 97.19 107 SER A O 1
ATOM 829 N N . ALA A 1 108 ? 7.436 2.757 -15.645 1.00 97.38 108 ALA A N 1
ATOM 830 C CA . ALA A 1 108 ? 7.487 1.822 -14.524 1.00 97.38 108 ALA A CA 1
ATOM 831 C C . ALA A 1 108 ? 7.005 2.475 -13.224 1.00 97.38 108 ALA A C 1
ATOM 833 O O . ALA A 1 108 ? 6.198 1.900 -12.494 1.00 97.38 108 ALA A O 1
ATOM 834 N N . ARG A 1 109 ? 7.432 3.721 -12.985 1.00 97.88 109 ARG A N 1
ATOM 835 C CA . ARG A 1 109 ? 7.019 4.528 -11.835 1.00 97.88 109 ARG A CA 1
ATOM 836 C C . ARG A 1 109 ? 5.513 4.796 -11.820 1.00 97.88 109 ARG A C 1
ATOM 838 O O . ARG A 1 109 ? 4.886 4.665 -10.772 1.00 97.88 109 ARG A O 1
ATOM 845 N N . VAL A 1 110 ? 4.933 5.176 -12.960 1.00 97.94 110 VAL A N 1
ATOM 846 C CA . VAL A 1 110 ? 3.482 5.409 -13.080 1.00 97.94 110 VAL A CA 1
ATOM 847 C C . VAL A 1 110 ? 2.701 4.109 -12.887 1.00 97.94 110 VAL A C 1
ATOM 849 O O . VAL A 1 110 ? 1.716 4.096 -12.158 1.00 97.94 110 VAL A O 1
ATOM 852 N N . SER A 1 111 ? 3.157 3.005 -13.481 1.00 96.19 111 SER A N 1
ATOM 853 C CA . SER A 1 111 ? 2.480 1.707 -13.345 1.00 96.19 111 SER A CA 1
ATOM 854 C C . SER A 1 111 ? 2.492 1.203 -11.898 1.00 96.19 111 SER A C 1
ATOM 856 O O . SER A 1 111 ? 1.467 0.749 -11.399 1.00 96.19 111 SER A O 1
ATOM 858 N N . ALA A 1 112 ? 3.624 1.340 -11.197 1.00 97.69 112 ALA A N 1
ATOM 859 C CA . ALA A 1 112 ? 3.714 1.006 -9.777 1.00 97.69 112 ALA A CA 1
ATOM 860 C C . ALA A 1 112 ? 2.800 1.894 -8.913 1.00 97.69 112 ALA A C 1
ATOM 862 O O . ALA A 1 112 ? 2.153 1.390 -7.999 1.00 97.69 112 ALA A O 1
ATOM 863 N N . GLU A 1 113 ? 2.705 3.195 -9.215 1.00 98.31 113 GLU A N 1
ATOM 864 C CA . GLU A 1 113 ? 1.805 4.123 -8.515 1.00 98.31 113 GLU A CA 1
ATOM 865 C C . GLU A 1 113 ? 0.334 3.699 -8.620 1.00 98.31 113 GLU A C 1
ATOM 867 O O . GLU A 1 113 ? -0.374 3.702 -7.615 1.00 98.31 113 GLU A O 1
ATOM 872 N N . VAL A 1 114 ? -0.112 3.286 -9.812 1.00 98.06 114 VAL A N 1
ATOM 873 C CA . VAL A 1 114 ? -1.493 2.826 -10.042 1.00 98.06 114 VAL A CA 1
ATOM 874 C C . VAL A 1 114 ? -1.832 1.617 -9.166 1.00 98.06 114 VAL A C 1
ATOM 876 O O . VAL A 1 114 ? -2.889 1.602 -8.528 1.00 98.06 114 VAL A O 1
ATOM 879 N N . ASP A 1 115 ? -0.930 0.637 -9.092 1.00 98.12 115 ASP A N 1
ATOM 880 C CA . ASP A 1 115 ? -1.124 -0.558 -8.265 1.00 98.12 115 ASP A CA 1
ATOM 881 C C . ASP A 1 115 ? -1.121 -0.206 -6.768 1.00 98.12 115 ASP A C 1
ATOM 883 O O . ASP A 1 115 ? -1.963 -0.682 -6.007 1.00 98.12 115 ASP A O 1
ATOM 887 N N . ILE A 1 116 ? -0.222 0.686 -6.342 1.00 98.69 116 ILE A N 1
ATOM 888 C CA . ILE A 1 116 ? -0.132 1.163 -4.954 1.00 98.69 116 ILE A CA 1
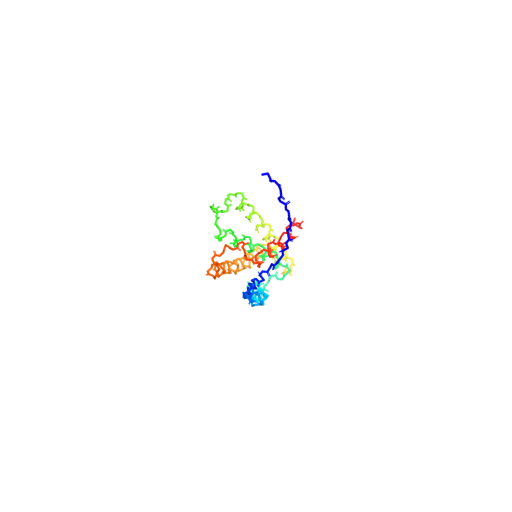ATOM 889 C C . ILE A 1 116 ? -1.414 1.885 -4.532 1.00 98.69 116 ILE A C 1
ATOM 891 O O . ILE A 1 116 ? -1.929 1.630 -3.441 1.00 98.69 116 ILE A O 1
ATOM 895 N N . ASP A 1 117 ? -1.972 2.735 -5.394 1.00 98.69 117 ASP A N 1
ATOM 896 C CA . ASP A 1 117 ? -3.257 3.394 -5.155 1.00 98.69 117 ASP A CA 1
ATOM 897 C C . ASP A 1 117 ? -4.415 2.400 -5.056 1.00 98.69 117 ASP A C 1
ATOM 899 O O . ASP A 1 117 ? -5.288 2.530 -4.191 1.00 98.69 117 ASP A O 1
ATOM 903 N N . ALA A 1 118 ? -4.446 1.397 -5.935 1.00 98.38 118 ALA A N 1
ATOM 904 C CA . ALA A 1 118 ? -5.476 0.369 -5.910 1.00 98.38 118 ALA A CA 1
ATOM 905 C C . ALA A 1 118 ? -5.420 -0.452 -4.610 1.00 98.38 118 ALA A C 1
ATOM 907 O O . ALA A 1 118 ? -6.444 -0.619 -3.943 1.00 98.38 118 ALA A O 1
ATOM 908 N N . LEU A 1 119 ? -4.222 -0.867 -4.195 1.00 98.56 119 LEU A N 1
ATOM 909 C CA . LEU A 1 119 ? -3.992 -1.607 -2.954 1.00 98.56 119 LEU A CA 1
ATOM 910 C C . LEU A 1 119 ? -4.310 -0.755 -1.716 1.00 98.56 119 LEU A C 1
ATOM 912 O O . LEU A 1 119 ? -4.973 -1.231 -0.794 1.00 98.56 119 LEU A O 1
ATOM 916 N N . ALA A 1 120 ? -3.930 0.527 -1.707 1.00 98.56 120 ALA A N 1
ATOM 917 C CA . ALA A 1 120 ? -4.270 1.445 -0.621 1.00 98.56 120 ALA A CA 1
ATOM 918 C C . ALA A 1 120 ? -5.789 1.585 -0.436 1.00 98.56 120 ALA A C 1
ATOM 920 O O . ALA A 1 120 ? -6.280 1.570 0.696 1.00 98.56 120 ALA A O 1
ATOM 921 N N . ARG A 1 121 ? -6.555 1.666 -1.534 1.00 98.50 121 ARG A N 1
ATOM 922 C CA . ARG A 1 121 ? -8.026 1.714 -1.485 1.00 98.50 121 ARG A CA 1
ATOM 923 C C . ARG A 1 121 ? -8.640 0.447 -0.890 1.00 98.50 121 ARG A C 1
ATOM 925 O O . ARG A 1 121 ? -9.618 0.560 -0.152 1.00 98.50 121 ARG A O 1
ATOM 932 N N . LEU A 1 122 ? -8.070 -0.731 -1.153 1.00 97.81 122 LEU A N 1
ATOM 933 C CA . LEU A 1 122 ? -8.536 -1.985 -0.546 1.00 97.81 122 LEU A CA 1
ATOM 934 C C . LEU A 1 122 ? -8.344 -1.988 0.972 1.00 97.81 122 LEU A C 1
ATOM 936 O O . LEU A 1 122 ? -9.276 -2.324 1.705 1.00 97.81 122 LEU A O 1
ATOM 940 N N . TYR A 1 123 ? -7.176 -1.559 1.456 1.00 97.50 123 TYR A N 1
ATOM 941 C CA . TYR A 1 123 ? -6.944 -1.410 2.894 1.00 97.50 123 TYR A CA 1
ATOM 942 C C . TYR A 1 123 ? -7.898 -0.399 3.527 1.00 97.50 123 TYR A C 1
ATOM 944 O O . TYR A 1 123 ? -8.502 -0.697 4.553 1.00 97.50 123 TYR A O 1
ATOM 952 N N . LEU A 1 124 ? -8.101 0.763 2.899 1.00 96.94 124 LEU A N 1
ATOM 953 C CA . LEU A 1 124 ? -9.045 1.772 3.389 1.00 96.94 124 LEU A CA 1
ATOM 954 C C . LEU A 1 124 ? -10.471 1.221 3.502 1.00 96.94 124 LEU A C 1
ATOM 956 O O . LEU A 1 124 ? -11.116 1.383 4.538 1.00 96.94 124 LEU A O 1
ATOM 960 N N . ALA A 1 125 ? -10.951 0.535 2.461 1.00 96.12 125 ALA A N 1
ATOM 961 C CA . ALA A 1 125 ? -12.267 -0.094 2.473 1.00 96.12 125 ALA A CA 1
ATOM 962 C C . ALA A 1 125 ? -12.383 -1.127 3.604 1.00 96.12 125 ALA A C 1
ATOM 964 O O . ALA A 1 125 ? -13.384 -1.152 4.324 1.00 96.12 125 ALA A O 1
ATOM 965 N N . ARG A 1 126 ? -11.333 -1.929 3.817 1.00 94.75 126 ARG A N 1
ATOM 966 C CA . ARG A 1 126 ? -11.268 -2.902 4.910 1.00 94.75 126 ARG A CA 1
ATOM 967 C C . ARG A 1 126 ? -11.283 -2.233 6.284 1.00 94.75 126 ARG A C 1
ATOM 969 O O . ARG A 1 126 ? -12.035 -2.677 7.150 1.00 94.75 126 ARG A O 1
ATOM 976 N N . TYR A 1 127 ? -10.512 -1.166 6.488 1.00 94.44 127 TYR A N 1
ATOM 977 C CA . TYR A 1 127 ? -10.510 -0.416 7.746 1.00 94.44 127 TYR A CA 1
ATOM 978 C C . TYR A 1 127 ? -11.903 0.117 8.058 1.00 94.44 127 TYR A C 1
ATOM 980 O O . TYR A 1 127 ? -12.394 -0.083 9.166 1.00 94.44 127 TYR A O 1
ATOM 988 N N . HIS A 1 128 ? -12.570 0.727 7.075 1.00 94.38 128 HIS A N 1
ATOM 989 C CA . HIS A 1 128 ? -13.930 1.231 7.244 1.00 94.38 128 HIS A CA 1
ATOM 990 C C . HIS A 1 128 ? -14.918 0.112 7.584 1.00 94.38 128 HIS A C 1
ATOM 992 O O . HIS A 1 128 ? -15.694 0.261 8.526 1.00 94.38 128 HIS A O 1
ATOM 998 N N . ALA A 1 129 ? -14.858 -1.025 6.883 1.00 92.00 129 ALA A N 1
ATOM 999 C CA . ALA A 1 129 ? -15.721 -2.171 7.160 1.00 92.00 129 ALA A CA 1
ATOM 1000 C C . ALA A 1 129 ? -15.489 -2.749 8.567 1.00 92.00 129 ALA A C 1
ATOM 1002 O O . ALA A 1 129 ? -16.441 -3.022 9.294 1.00 92.00 129 ALA A O 1
ATOM 1003 N N . MET A 1 130 ? -14.229 -2.892 8.981 1.00 90.44 130 MET A N 1
ATOM 1004 C CA . MET A 1 130 ? -13.869 -3.436 10.291 1.00 90.44 130 MET A CA 1
ATOM 1005 C C . MET A 1 130 ? -14.273 -2.488 11.428 1.00 90.44 130 MET A C 1
ATOM 1007 O O . MET A 1 130 ? -14.862 -2.934 12.416 1.00 90.44 130 MET A O 1
ATOM 1011 N N . ILE A 1 131 ? -14.023 -1.184 11.276 1.00 92.88 131 ILE A N 1
ATOM 1012 C CA . ILE A 1 131 ? -14.452 -0.164 12.243 1.00 92.88 131 ILE A CA 1
ATOM 1013 C C . ILE A 1 131 ? -15.980 -0.160 12.351 1.00 92.88 131 ILE A C 1
ATOM 1015 O O . ILE A 1 131 ? -16.502 -0.179 13.461 1.00 92.88 131 ILE A O 1
ATOM 1019 N N . ALA A 1 132 ? -16.701 -0.199 11.227 1.00 93.56 132 ALA A N 1
ATOM 1020 C CA . ALA A 1 132 ? -18.163 -0.238 11.228 1.00 93.56 132 ALA A CA 1
ATOM 1021 C C . ALA A 1 132 ? -18.717 -1.506 11.901 1.00 93.56 132 ALA A C 1
ATOM 1023 O O . ALA A 1 132 ? -19.700 -1.432 12.633 1.00 93.56 132 ALA A O 1
ATOM 1024 N N . ALA A 1 133 ? -18.079 -2.660 11.687 1.00 89.69 133 ALA A N 1
ATOM 1025 C CA . ALA A 1 133 ? -18.524 -3.934 12.247 1.00 89.69 133 ALA A CA 1
ATOM 1026 C C . ALA A 1 133 ? -18.176 -4.112 13.735 1.00 89.69 133 ALA A C 1
ATOM 1028 O O . ALA A 1 133 ? -18.893 -4.808 14.450 1.00 89.69 133 ALA A O 1
ATOM 1029 N N . THR A 1 134 ? -17.066 -3.534 14.207 1.00 89.81 134 THR A N 1
ATOM 1030 C CA . THR A 1 134 ? -16.507 -3.852 15.537 1.00 89.81 134 THR A CA 1
ATOM 1031 C C . THR A 1 134 ? -16.361 -2.656 16.476 1.00 89.81 134 THR A C 1
ATOM 1033 O O . THR A 1 134 ? -16.134 -2.849 17.669 1.00 89.81 134 THR A O 1
ATOM 1036 N N . GLY A 1 135 ? -16.410 -1.425 15.961 1.00 92.19 135 GLY A N 1
ATOM 1037 C CA . GLY A 1 135 ? -16.080 -0.204 16.701 1.00 92.19 135 GLY A CA 1
ATOM 1038 C C . GLY A 1 135 ? -14.602 -0.077 17.101 1.00 92.19 135 GLY A C 1
ATOM 1039 O O . GLY A 1 135 ? -14.239 0.855 17.817 1.00 92.19 135 GLY A O 1
ATOM 1040 N N . ARG A 1 136 ? -13.731 -1.005 16.682 1.00 90.00 136 ARG A N 1
ATOM 1041 C CA . ARG A 1 136 ? -12.303 -1.016 17.037 1.00 90.00 136 ARG A CA 1
ATOM 1042 C C . ARG A 1 136 ? -11.476 -0.279 15.980 1.00 90.00 136 ARG A C 1
ATOM 1044 O O . ARG A 1 136 ? -11.840 -0.305 14.809 1.00 90.00 136 ARG A O 1
ATOM 1051 N N . PRO A 1 137 ? -10.346 0.350 16.357 1.00 89.25 137 PRO A N 1
ATOM 1052 C CA . PRO A 1 137 ? -9.486 1.038 15.396 1.00 89.25 137 PRO A CA 1
ATOM 1053 C C . PRO A 1 137 ? -8.815 0.053 14.432 1.00 89.25 137 PRO A C 1
ATOM 1055 O O . PRO A 1 137 ? -8.515 -1.081 14.810 1.00 89.25 137 PRO A O 1
ATOM 1058 N N . TRP A 1 138 ? -8.515 0.516 13.214 1.00 86.69 138 TRP A N 1
ATOM 1059 C CA . TRP A 1 138 ? -7.853 -0.247 12.140 1.00 86.69 138 TRP A CA 1
ATOM 1060 C C . TRP A 1 138 ? -6.579 -0.977 12.580 1.00 86.69 138 TRP A C 1
ATOM 1062 O O . TRP A 1 138 ? -6.329 -2.090 12.137 1.00 86.69 138 TRP A O 1
ATOM 1072 N N . SER A 1 139 ? -5.819 -0.420 13.527 1.00 85.75 139 SER A N 1
ATOM 1073 C CA . SER A 1 139 ? -4.604 -1.039 14.079 1.00 85.75 139 SER A CA 1
ATOM 1074 C C . SER A 1 139 ? -4.853 -2.338 14.859 1.00 85.75 139 SER A C 1
ATOM 1076 O O . SER A 1 139 ? -3.910 -3.005 15.283 1.00 85.75 139 SER A O 1
ATOM 1078 N N . ARG A 1 140 ? -6.121 -2.707 15.086 1.00 89.88 140 ARG A N 1
ATOM 1079 C CA . ARG A 1 140 ? -6.537 -3.991 15.668 1.00 89.88 140 ARG A CA 1
ATOM 1080 C C . ARG A 1 140 ? -6.971 -5.022 14.627 1.00 89.88 140 ARG A C 1
ATOM 1082 O O . ARG A 1 140 ? -7.390 -6.105 15.030 1.00 89.88 140 ARG A O 1
ATOM 1089 N N . ASP A 1 141 ? -6.894 -4.699 13.340 1.00 89.94 141 ASP A N 1
ATOM 1090 C CA . ASP A 1 141 ? -7.137 -5.646 12.256 1.00 89.94 141 ASP A CA 1
ATOM 1091 C C . ASP A 1 141 ? -5.996 -6.684 12.192 1.00 89.94 141 ASP A C 1
ATOM 1093 O O . ASP A 1 141 ? -4.836 -6.300 12.005 1.00 89.94 141 ASP A O 1
ATOM 1097 N N . PRO A 1 142 ? -6.291 -7.991 12.338 1.00 89.81 142 PRO A N 1
ATOM 1098 C CA . PRO A 1 142 ? -5.279 -9.041 12.243 1.00 89.81 142 PRO A CA 1
ATOM 1099 C C . PRO A 1 142 ? -4.533 -9.059 10.905 1.00 89.81 142 PRO A C 1
ATOM 1101 O O . PRO A 1 142 ? -3.326 -9.303 10.883 1.00 89.81 142 PRO A O 1
ATOM 1104 N N . LEU A 1 143 ? -5.224 -8.749 9.800 1.00 91.31 143 LEU A N 1
ATOM 1105 C CA . LEU A 1 143 ? -4.610 -8.713 8.471 1.00 91.31 143 LEU A CA 1
ATOM 1106 C C . LEU A 1 143 ? -3.611 -7.561 8.368 1.00 91.31 143 LEU A C 1
ATOM 1108 O O . LEU A 1 143 ? -2.488 -7.764 7.919 1.00 91.31 143 LEU A O 1
ATOM 1112 N N . TRP A 1 144 ? -3.981 -6.376 8.863 1.00 92.25 144 TRP A N 1
ATOM 1113 C CA . TRP A 1 144 ? -3.053 -5.250 8.943 1.00 92.25 144 TRP A CA 1
ATOM 1114 C C . TRP A 1 144 ? -1.808 -5.597 9.767 1.00 92.25 144 TRP A C 1
ATOM 1116 O O . TRP A 1 144 ? -0.696 -5.324 9.328 1.00 92.25 144 TRP A O 1
ATOM 1126 N N . ALA A 1 145 ? -1.972 -6.207 10.945 1.00 91.81 145 ALA A N 1
ATOM 1127 C CA . ALA A 1 145 ? -0.843 -6.530 11.819 1.00 91.81 145 ALA A CA 1
ATOM 1128 C C . ALA A 1 145 ? 0.141 -7.507 11.153 1.00 91.81 145 ALA A C 1
ATOM 1130 O O . ALA A 1 145 ? 1.357 -7.339 11.254 1.00 91.81 145 ALA A O 1
ATOM 1131 N N . GLN A 1 146 ? -0.387 -8.506 10.448 1.00 92.06 146 GLN A N 1
ATOM 1132 C CA . GLN A 1 146 ? 0.407 -9.483 9.712 1.00 92.06 146 GLN A CA 1
ATOM 1133 C C . GLN A 1 146 ? 1.120 -8.876 8.503 1.00 92.06 146 GLN A C 1
ATOM 1135 O O . GLN A 1 146 ? 2.312 -9.124 8.302 1.00 92.06 146 GLN A O 1
ATOM 1140 N N . ASP A 1 147 ? 0.419 -8.065 7.716 1.00 94.12 147 ASP A N 1
ATOM 1141 C CA . ASP A 1 147 ? 1.012 -7.436 6.540 1.00 94.12 147 ASP A CA 1
ATOM 1142 C C . ASP A 1 147 ? 2.042 -6.383 6.971 1.00 94.12 147 ASP A C 1
ATOM 1144 O O . ASP A 1 147 ? 3.129 -6.336 6.409 1.00 94.12 147 ASP A O 1
ATOM 1148 N N . ASN A 1 148 ? 1.801 -5.644 8.059 1.00 93.44 148 ASN A N 1
ATOM 1149 C CA . ASN A 1 148 ? 2.786 -4.732 8.643 1.00 93.44 148 ASN A CA 1
ATOM 1150 C C . ASN A 1 148 ? 4.062 -5.464 9.107 1.00 93.44 148 ASN A C 1
ATOM 1152 O O . ASN A 1 148 ? 5.164 -4.962 8.892 1.00 93.44 148 ASN A O 1
ATOM 1156 N N . ALA A 1 149 ? 3.941 -6.661 9.695 1.00 93.56 149 ALA A N 1
ATOM 1157 C CA . ALA A 1 149 ? 5.101 -7.489 10.039 1.00 93.56 149 ALA A CA 1
ATOM 1158 C C . ALA A 1 149 ? 5.859 -7.971 8.788 1.00 93.56 149 ALA A C 1
ATOM 1160 O O . ALA A 1 149 ? 7.088 -7.935 8.755 1.00 93.56 149 ALA A O 1
ATOM 1161 N N . THR A 1 150 ? 5.129 -8.360 7.740 1.00 93.44 150 THR A N 1
ATOM 1162 C CA . THR A 1 150 ? 5.710 -8.755 6.446 1.00 93.44 150 THR A CA 1
ATOM 1163 C C . THR A 1 150 ? 6.467 -7.593 5.802 1.00 93.44 150 THR A C 1
ATOM 1165 O O . THR A 1 150 ? 7.589 -7.765 5.331 1.00 93.44 150 THR A O 1
ATOM 1168 N N . CYS A 1 151 ? 5.895 -6.389 5.841 1.00 96.00 151 CYS A N 1
ATOM 1169 C CA . CYS A 1 151 ? 6.541 -5.185 5.336 1.00 96.00 151 CYS A CA 1
ATOM 1170 C C . CYS A 1 151 ? 7.802 -4.822 6.122 1.00 96.00 151 CYS A C 1
ATOM 1172 O O . CYS A 1 151 ? 8.761 -4.365 5.511 1.00 96.00 151 CYS A O 1
ATOM 1174 N N . GLY A 1 152 ? 7.837 -5.074 7.436 1.00 93.69 152 GLY A N 1
ATOM 1175 C CA . GLY A 1 152 ? 9.053 -4.928 8.242 1.00 93.69 152 GLY A CA 1
ATOM 1176 C C . GLY A 1 152 ? 10.226 -5.730 7.672 1.00 93.69 152 GLY A C 1
ATOM 1177 O O . GLY A 1 152 ? 11.281 -5.162 7.416 1.00 93.69 152 GLY A O 1
ATOM 1178 N N . GLY A 1 153 ? 10.008 -7.007 7.346 1.00 92.50 153 GLY A N 1
ATOM 1179 C CA . GLY A 1 153 ? 11.055 -7.851 6.756 1.00 92.50 153 GLY A CA 1
ATOM 1180 C C . GLY A 1 153 ? 11.518 -7.404 5.362 1.00 92.50 153 GLY A C 1
ATOM 1181 O O . GLY A 1 153 ? 12.674 -7.609 5.007 1.00 92.50 153 GLY A O 1
ATOM 1182 N N . LEU A 1 154 ? 10.646 -6.770 4.570 1.00 92.62 154 LEU A N 1
ATOM 1183 C CA . LEU A 1 154 ? 11.041 -6.165 3.290 1.00 92.62 154 LEU A CA 1
ATOM 1184 C C . LEU A 1 154 ? 11.874 -4.895 3.485 1.00 92.62 154 LEU A C 1
ATOM 1186 O O . LEU A 1 154 ? 12.798 -4.649 2.714 1.00 92.62 154 LEU A O 1
ATOM 1190 N N . LEU A 1 155 ? 11.538 -4.092 4.495 1.00 91.81 155 LEU A N 1
ATOM 1191 C CA . LEU A 1 155 ? 12.243 -2.852 4.816 1.00 91.81 155 LEU A CA 1
ATOM 1192 C C . LEU A 1 155 ? 13.643 -3.109 5.366 1.00 91.81 155 LEU A C 1
ATOM 1194 O O . LEU A 1 155 ? 14.545 -2.344 5.051 1.00 91.81 155 LEU A O 1
ATOM 1198 N N . ASP A 1 156 ? 13.841 -4.200 6.107 1.00 89.00 156 ASP A N 1
ATOM 1199 C CA . ASP A 1 156 ? 15.168 -4.627 6.571 1.00 89.00 156 ASP A CA 1
ATOM 1200 C C . ASP A 1 156 ? 16.126 -4.960 5.407 1.00 89.00 156 ASP A C 1
ATOM 1202 O O . ASP A 1 156 ? 17.342 -4.991 5.589 1.00 89.00 156 ASP A O 1
ATOM 1206 N N . GLY A 1 157 ? 15.584 -5.221 4.211 1.00 78.56 157 GLY A N 1
ATOM 1207 C CA . GLY A 1 157 ? 16.342 -5.503 2.991 1.00 78.56 157 GLY A CA 1
ATOM 1208 C C . GLY A 1 157 ? 16.528 -4.314 2.038 1.00 78.56 157 GLY A C 1
ATOM 1209 O O . GLY A 1 157 ? 17.084 -4.521 0.956 1.00 78.56 157 GLY A O 1
ATOM 1210 N N . LEU A 1 158 ? 16.038 -3.115 2.383 1.00 81.94 158 LEU A N 1
ATOM 1211 C CA . LEU A 1 158 ? 16.223 -1.875 1.607 1.00 81.94 158 LEU A CA 1
ATOM 1212 C C . LEU A 1 158 ? 17.493 -1.125 2.021 1.00 81.94 158 LEU A C 1
ATOM 1214 O O . LEU A 1 158 ? 18.135 -0.573 1.096 1.00 81.94 158 LEU A O 1
#

Foldseek 3Di:
DDDDDDDDDDDPPPDPPDPPDDDDPVVVVVLVVVLVVLVVQLCVQQVLQVVLSLLLLLLLLLLLCCVVCPCVNCDDVSNVVSVVLSVVSLQVSLVCQCVVVVDDSVVSSVSSVSSSPSSNVSLNVVQVVCCVVPVDGSVPRPSSVVSVVVSVVVVVVD

Sequence (158 aa):
MTRLRFILTATAIMVLIALALPAPAVAQAQEPRDRRAFEAAAEAAAPMAGRSYAWARCAGLYRSVRLHAGRQALGETRWDYASQVEAALHRRASLERAEEFGQAWPSARVSAEVDIDALARLYLARYHAMIAATGRPWSRDPLWAQDNATCGGLLDGL

Mean predicted aligned error: 9.62 Å

Solvent-accessible surface area (backbone atoms only — not comparable to full-atom values): 8870 Å² total; per-residue (Å²): 133,90,81,90,89,84,91,80,90,81,82,85,82,77,81,79,80,74,82,78,76,90,78,60,72,66,64,65,57,43,52,62,50,53,48,53,53,49,48,54,51,46,48,68,50,31,76,82,32,72,87,12,36,68,33,24,46,41,21,4,51,38,46,22,49,50,69,71,56,33,59,82,74,54,32,68,73,53,40,50,49,39,52,52,51,25,51,54,27,43,52,50,14,15,50,41,36,16,67,75,66,72,37,57,66,71,59,14,43,53,55,35,49,54,30,17,53,41,33,13,50,52,51,44,53,48,36,53,51,46,29,72,74,66,75,46,65,55,90,72,37,67,65,55,54,52,51,54,53,54,39,48,63,55,57,77,72,110

pLDDT: mean 86.21, std 17.98, range [36.31, 98.69]